Protein AF-L8WEP5-F1 (afdb_monomer)

Solvent-accessible surface area (backbone atoms only — not comparable to full-atom values): 7188 Å² total; per-residue (Å²): 117,78,95,62,73,61,57,32,90,65,28,89,74,41,67,66,54,57,58,48,49,58,49,52,51,55,52,45,50,70,76,36,80,86,58,60,66,66,62,51,51,53,51,52,52,53,44,63,75,73,44,88,80,77,41,60,72,59,40,48,68,50,79,62,25,79,81,36,72,46,78,48,29,69,54,41,48,52,46,39,75,63,49,65,54,51,48,37,73,34,20,54,61,39,40,76,47,68,45,78,92,21,30,76,57,20,64,75,77,40,49,64,63,45,48,52,55,51,52,66,70,74,108

InterPro domains:
  IPR029058 Alpha/Beta hydrolase fold [G3DSA:3.40.50.1820] (2-123)
  IPR029058 Alpha/Beta hydrolase fold [SSF53474] (32-122)

Organism: Thanatephorus cucumeris (strain AG1-IA) (NCBI:txid983506)

Structure (mmCIF, N/CA/C/O backbone):
data_AF-L8WEP5-F1
#
_entry.id   AF-L8WEP5-F1
#
loop_
_atom_site.group_PDB
_atom_site.id
_atom_site.type_symbol
_atom_site.label_atom_id
_atom_site.label_alt_id
_atom_site.label_comp_id
_atom_site.label_asym_id
_atom_site.label_entity_id
_atom_site.label_seq_id
_atom_site.pdbx_PDB_ins_code
_atom_site.Cartn_x
_atom_site.Cartn_y
_atom_site.Cartn_z
_atom_site.occupancy
_atom_site.B_iso_or_equiv
_atom_site.auth_seq_id
_atom_site.auth_comp_id
_atom_site.auth_asym_id
_atom_site.auth_atom_id
_atom_site.pdbx_PDB_model_num
ATOM 1 N N . MET A 1 1 ? 8.623 9.184 18.548 1.00 45.16 1 MET A N 1
ATOM 2 C CA . MET A 1 1 ? 8.622 8.834 17.108 1.00 45.16 1 MET A CA 1
ATOM 3 C C . MET A 1 1 ? 8.442 7.322 17.031 1.00 45.16 1 MET A C 1
ATOM 5 O O . MET A 1 1 ? 8.751 6.706 18.049 1.00 45.16 1 MET A O 1
ATOM 9 N N . PRO A 1 2 ? 7.937 6.693 15.953 1.00 49.12 2 PRO A N 1
ATOM 10 C CA . PRO A 1 2 ? 8.292 5.290 15.782 1.00 49.12 2 PRO A CA 1
ATOM 11 C C . PRO A 1 2 ? 9.826 5.253 15.736 1.00 49.12 2 PRO A C 1
ATOM 13 O O . PRO A 1 2 ? 10.444 6.025 15.009 1.00 49.12 2 PRO A O 1
ATOM 16 N N . GLU A 1 3 ? 10.450 4.496 16.636 1.00 53.38 3 GLU A N 1
ATOM 17 C CA . GLU A 1 3 ? 11.912 4.498 16.818 1.00 53.38 3 GLU A CA 1
ATOM 18 C C . GLU A 1 3 ? 12.654 3.778 15.675 1.00 53.38 3 GLU A C 1
ATOM 20 O O . GLU A 1 3 ? 13.871 3.630 15.715 1.00 53.38 3 GLU A O 1
ATOM 25 N N . THR A 1 4 ? 11.929 3.327 14.648 1.00 66.75 4 THR A N 1
ATOM 26 C CA . THR A 1 4 ? 12.421 2.474 13.563 1.00 66.75 4 THR A CA 1
ATOM 27 C C . THR A 1 4 ? 11.806 2.879 12.220 1.00 66.75 4 THR A C 1
ATOM 29 O O . THR A 1 4 ? 10.772 3.543 12.171 1.00 66.75 4 THR A O 1
ATOM 32 N N . SER A 1 5 ? 12.492 2.523 11.132 1.00 80.06 5 SER A N 1
ATOM 33 C CA . SER A 1 5 ? 12.059 2.752 9.747 1.00 80.06 5 SER A CA 1
ATOM 34 C C . SER A 1 5 ? 10.700 2.102 9.463 1.00 80.06 5 SER A C 1
ATOM 36 O O . SER A 1 5 ? 10.500 0.944 9.819 1.00 80.06 5 SER A O 1
ATOM 38 N N . ALA A 1 6 ? 9.809 2.800 8.750 1.00 86.12 6 ALA A N 1
ATOM 39 C CA . ALA A 1 6 ? 8.565 2.210 8.248 1.00 86.12 6 ALA A CA 1
ATOM 40 C C . ALA A 1 6 ? 8.834 1.116 7.198 1.00 86.12 6 ALA A C 1
ATOM 42 O O . ALA A 1 6 ? 8.139 0.101 7.168 1.00 86.12 6 ALA A O 1
ATOM 43 N N . LEU A 1 7 ? 9.875 1.296 6.372 1.00 87.31 7 LEU A N 1
ATOM 44 C CA . LEU A 1 7 ? 10.342 0.273 5.437 1.00 87.31 7 LEU A CA 1
ATOM 45 C C . LEU A 1 7 ? 10.872 -0.937 6.206 1.00 87.31 7 LEU A C 1
ATOM 47 O O . LEU A 1 7 ? 11.719 -0.793 7.099 1.00 87.31 7 LEU A O 1
ATOM 51 N N . ASN A 1 8 ? 10.415 -2.120 5.811 1.00 89.38 8 ASN A N 1
ATOM 52 C CA . ASN A 1 8 ? 11.003 -3.377 6.235 1.00 89.38 8 ASN A CA 1
ATOM 53 C C . ASN A 1 8 ? 12.397 -3.497 5.609 1.00 89.38 8 ASN A C 1
ATOM 55 O O . ASN A 1 8 ? 12.523 -3.492 4.394 1.00 89.38 8 ASN A O 1
ATOM 59 N N . GLN A 1 9 ? 13.456 -3.604 6.412 1.00 87.81 9 GLN A N 1
ATOM 60 C CA . GLN A 1 9 ? 14.833 -3.592 5.899 1.00 87.81 9 GLN A CA 1
ATOM 61 C C . GLN A 1 9 ? 15.201 -4.833 5.077 1.00 87.81 9 GLN A C 1
ATOM 63 O O . GLN A 1 9 ? 16.146 -4.774 4.295 1.00 87.81 9 GLN A O 1
ATOM 68 N N . THR A 1 10 ? 14.455 -5.929 5.220 1.00 89.19 10 THR A N 1
ATOM 69 C CA . THR A 1 10 ? 14.671 -7.171 4.464 1.00 89.19 10 THR A CA 1
ATOM 70 C C . THR A 1 10 ? 13.733 -7.291 3.265 1.00 89.19 10 THR A C 1
ATOM 72 O O . THR A 1 10 ? 13.607 -8.374 2.702 1.00 89.19 10 THR A O 1
ATOM 75 N N . TYR A 1 11 ? 13.035 -6.217 2.873 1.00 87.56 11 TYR A N 1
ATOM 76 C CA . TYR A 1 11 ? 12.085 -6.267 1.756 1.00 87.56 11 TYR A CA 1
ATOM 77 C C . TYR A 1 11 ? 12.729 -6.780 0.462 1.00 87.56 11 TYR A C 1
ATOM 79 O O . TYR A 1 11 ? 12.123 -7.561 -0.261 1.00 87.56 11 TYR A O 1
ATOM 87 N N . ALA A 1 12 ? 13.992 -6.420 0.216 1.00 86.38 12 ALA A N 1
ATOM 88 C CA . ALA A 1 12 ? 14.749 -6.853 -0.955 1.00 86.38 12 ALA A CA 1
ATOM 89 C C . ALA A 1 12 ? 14.973 -8.379 -1.034 1.00 86.38 12 ALA A C 1
ATOM 91 O O . ALA A 1 12 ? 15.322 -8.880 -2.096 1.00 86.38 12 ALA A O 1
ATOM 92 N N . ASP A 1 13 ? 14.752 -9.128 0.052 1.00 91.88 13 ASP A N 1
ATOM 93 C CA . ASP A 1 13 ? 14.862 -10.592 0.054 1.00 91.88 13 ASP A CA 1
ATOM 94 C C . ASP A 1 13 ? 13.568 -11.282 -0.429 1.00 91.88 13 ASP A C 1
ATOM 96 O O . ASP A 1 13 ? 13.535 -12.499 -0.658 1.00 91.88 13 ASP A O 1
ATOM 100 N N . ALA A 1 14 ? 12.467 -10.536 -0.561 1.00 91.31 14 ALA A N 1
ATOM 101 C CA . ALA A 1 14 ? 11.173 -11.088 -0.926 1.00 91.31 14 ALA A CA 1
ATOM 102 C C . ALA A 1 14 ? 11.058 -11.274 -2.445 1.00 91.31 14 ALA A C 1
ATOM 104 O O . ALA A 1 14 ? 10.830 -10.333 -3.195 1.00 91.31 14 ALA A O 1
ATOM 105 N N . LYS A 1 15 ? 11.097 -12.531 -2.900 1.00 90.50 15 LYS A N 1
ATOM 106 C CA . LYS A 1 15 ? 11.016 -12.908 -4.330 1.00 90.50 15 LYS A CA 1
ATOM 107 C C . LYS A 1 15 ? 9.821 -12.330 -5.097 1.00 90.50 15 LYS A C 1
ATOM 109 O O . LYS A 1 15 ? 9.857 -12.229 -6.319 1.00 90.50 15 LYS A O 1
ATOM 114 N N . ILE A 1 16 ? 8.729 -12.029 -4.399 1.00 88.19 16 ILE A N 1
ATOM 115 C CA . ILE A 1 16 ? 7.542 -11.429 -5.011 1.00 88.19 16 ILE A CA 1
ATOM 116 C C . ILE A 1 16 ? 7.811 -9.989 -5.472 1.00 88.19 16 ILE A C 1
ATOM 118 O O . ILE A 1 16 ? 7.266 -9.582 -6.495 1.00 88.19 16 ILE A O 1
ATOM 122 N N . LEU A 1 17 ? 8.694 -9.251 -4.787 1.00 88.75 17 LEU A N 1
ATOM 123 C CA . LEU A 1 17 ? 9.103 -7.915 -5.208 1.00 88.75 17 LEU A CA 1
ATOM 124 C C . LEU A 1 17 ? 9.878 -7.967 -6.524 1.00 88.75 17 LEU A C 1
ATOM 126 O O . LEU A 1 17 ? 9.541 -7.204 -7.422 1.00 88.75 17 LEU A O 1
ATOM 130 N N . ASP A 1 18 ? 10.811 -8.910 -6.684 1.00 89.38 18 ASP A N 1
ATOM 131 C CA . ASP A 1 18 ? 11.539 -9.102 -7.950 1.00 89.38 18 ASP A CA 1
ATOM 132 C C . ASP A 1 18 ? 10.570 -9.347 -9.115 1.00 89.38 18 ASP A C 1
ATOM 134 O O . ASP A 1 18 ? 10.607 -8.655 -10.132 1.00 89.38 18 ASP A O 1
ATOM 138 N N . ALA A 1 19 ? 9.627 -10.279 -8.933 1.00 89.19 19 ALA A N 1
ATOM 139 C CA . ALA A 1 19 ? 8.647 -10.623 -9.960 1.00 89.19 19 ALA A CA 1
ATOM 140 C C . ALA A 1 19 ? 7.756 -9.432 -10.358 1.00 89.19 19 ALA A C 1
ATOM 142 O O . ALA A 1 19 ? 7.393 -9.284 -11.528 1.00 89.19 19 ALA A O 1
ATOM 143 N N . VAL A 1 20 ? 7.384 -8.583 -9.395 1.00 89.69 20 VAL A N 1
ATOM 144 C CA . VAL A 1 20 ? 6.583 -7.387 -9.670 1.00 89.69 20 VAL A CA 1
ATOM 145 C C . VAL A 1 20 ? 7.423 -6.293 -10.321 1.00 89.69 20 VAL A C 1
ATOM 147 O O . VAL A 1 20 ? 6.947 -5.675 -11.271 1.00 89.69 20 VAL A O 1
ATOM 150 N N . VAL A 1 21 ? 8.658 -6.067 -9.871 1.00 90.31 21 VAL A N 1
ATOM 151 C CA . VAL A 1 21 ? 9.564 -5.077 -10.470 1.00 90.31 21 VAL A CA 1
ATOM 152 C C . VAL A 1 21 ? 9.832 -5.415 -11.934 1.00 90.31 21 VAL A C 1
ATOM 154 O O . VAL A 1 21 ? 9.639 -4.546 -12.783 1.00 90.31 21 VAL A O 1
ATOM 157 N N . ASP A 1 22 ? 10.165 -6.667 -12.255 1.00 92.94 22 ASP A N 1
ATOM 158 C CA . ASP A 1 22 ? 10.403 -7.113 -13.636 1.00 92.94 22 ASP A CA 1
ATOM 159 C C . ASP A 1 22 ? 9.199 -6.828 -14.544 1.00 92.94 22 ASP A C 1
ATOM 161 O O . ASP A 1 22 ? 9.331 -6.314 -15.664 1.00 92.94 22 ASP A O 1
ATOM 165 N N . ARG A 1 23 ? 7.994 -7.120 -14.041 1.00 92.94 23 ARG A N 1
ATOM 166 C CA . ARG A 1 23 ? 6.743 -6.851 -14.750 1.00 92.94 23 ARG A CA 1
ATOM 167 C C . ARG A 1 23 ? 6.512 -5.353 -14.942 1.00 92.94 23 ARG A C 1
ATOM 169 O O . ARG A 1 23 ? 6.245 -4.927 -16.062 1.00 92.94 23 ARG A O 1
ATOM 176 N N . VAL A 1 24 ? 6.600 -4.561 -13.874 1.00 92.75 24 VAL A N 1
ATOM 177 C CA . VAL A 1 24 ? 6.315 -3.117 -13.904 1.00 92.75 24 VAL A CA 1
ATOM 178 C C . VAL A 1 24 ? 7.311 -2.378 -14.792 1.00 92.75 24 VAL A C 1
ATOM 180 O O . VAL A 1 24 ? 6.905 -1.484 -15.528 1.00 92.75 24 VAL A O 1
ATOM 183 N N . VAL A 1 25 ? 8.589 -2.767 -14.782 1.00 94.25 25 VAL A N 1
ATOM 184 C CA . VAL A 1 25 ? 9.607 -2.222 -15.692 1.00 94.25 25 VAL A CA 1
ATOM 185 C C . VAL A 1 25 ? 9.235 -2.509 -17.145 1.00 94.25 25 VAL A C 1
ATOM 187 O O . VAL A 1 25 ? 9.159 -1.578 -17.947 1.00 94.25 25 VAL A O 1
ATOM 190 N N . SER A 1 26 ? 8.913 -3.765 -17.467 1.00 95.62 26 SER A N 1
ATOM 191 C CA . SER A 1 26 ? 8.524 -4.163 -18.827 1.00 95.62 26 SER A CA 1
ATOM 192 C C . SER A 1 26 ? 7.270 -3.422 -19.314 1.00 95.62 26 SER A C 1
ATOM 194 O O . SER A 1 26 ? 7.209 -2.951 -20.451 1.00 95.62 26 SER A O 1
ATOM 196 N N . GLU A 1 27 ? 6.259 -3.291 -18.451 1.00 95.38 27 GLU A N 1
ATOM 197 C CA . GLU A 1 27 ? 5.029 -2.553 -18.756 1.00 95.38 27 GLU A CA 1
ATOM 198 C C . GLU A 1 27 ? 5.294 -1.049 -18.914 1.00 95.38 27 GLU A C 1
ATOM 200 O O . GLU A 1 27 ? 4.768 -0.429 -19.839 1.00 95.38 27 GLU A O 1
ATOM 205 N N . TYR A 1 28 ? 6.134 -0.458 -18.060 1.00 95.38 28 TYR A N 1
ATOM 206 C CA . TYR A 1 28 ? 6.508 0.950 -18.151 1.00 95.38 28 TYR A CA 1
ATOM 207 C C . TYR A 1 28 ? 7.190 1.267 -19.482 1.00 95.38 28 TYR A C 1
ATOM 209 O O . TYR A 1 28 ? 6.782 2.208 -20.157 1.00 95.38 28 TYR A O 1
ATOM 217 N N . GLU A 1 29 ? 8.182 0.477 -19.893 1.00 95.31 29 GLU A N 1
ATOM 218 C CA . GLU A 1 29 ? 8.904 0.688 -21.154 1.00 95.31 29 GLU A CA 1
ATOM 219 C C . GLU A 1 29 ? 7.979 0.576 -22.374 1.00 95.31 29 GLU A C 1
ATOM 221 O O . GLU A 1 29 ? 8.078 1.375 -23.309 1.00 95.31 29 GLU A O 1
ATOM 226 N N . ALA A 1 30 ? 7.031 -0.366 -22.348 1.00 96.94 30 ALA A N 1
ATOM 227 C CA . ALA A 1 30 ? 6.044 -0.528 -23.412 1.00 96.94 30 ALA A CA 1
ATOM 228 C C . ALA A 1 30 ? 5.041 0.638 -23.474 1.00 96.94 30 ALA A C 1
ATOM 230 O O . ALA A 1 30 ? 4.680 1.097 -24.560 1.00 96.94 30 ALA A O 1
ATOM 231 N N . LEU A 1 31 ? 4.573 1.117 -22.318 1.00 97.19 31 LEU A N 1
ATOM 232 C CA . LEU A 1 31 ? 3.559 2.171 -22.222 1.00 97.19 31 LEU A CA 1
ATOM 233 C C . LEU A 1 31 ? 4.147 3.577 -22.356 1.00 97.19 31 LEU A C 1
ATOM 235 O O . LEU A 1 31 ? 3.439 4.494 -22.770 1.00 97.19 31 LEU A O 1
ATOM 239 N N . GLN A 1 32 ? 5.411 3.770 -21.984 1.00 96.44 32 GLN A N 1
ATOM 240 C CA . GLN A 1 32 ? 6.115 5.050 -21.949 1.00 96.44 32 GLN A CA 1
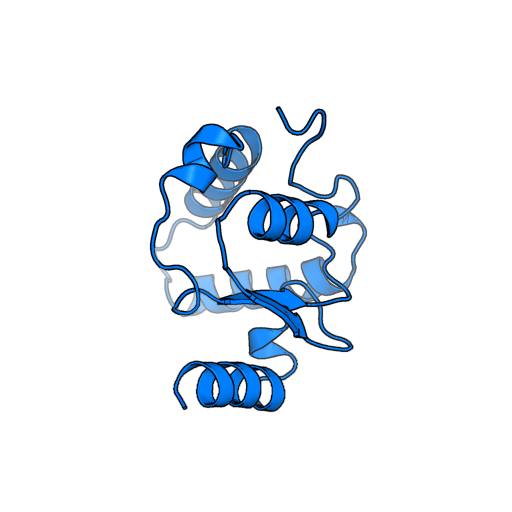ATOM 241 C C . GLN A 1 32 ? 7.447 4.937 -22.712 1.00 96.44 32 GLN A C 1
ATOM 243 O O . GLN A 1 32 ? 8.514 5.024 -22.106 1.00 96.44 32 GLN A O 1
ATOM 248 N N . PRO A 1 33 ? 7.423 4.809 -24.053 1.00 93.75 33 PRO A N 1
ATOM 249 C CA . PRO A 1 33 ? 8.629 4.551 -24.850 1.00 93.75 33 PRO A CA 1
ATOM 250 C C . PRO A 1 33 ? 9.673 5.681 -24.809 1.00 93.75 33 PRO A C 1
ATOM 252 O O . PRO A 1 33 ? 10.835 5.459 -25.126 1.00 93.75 33 PRO A O 1
ATOM 255 N N . ASN A 1 34 ? 9.269 6.892 -24.412 1.00 96.69 34 ASN A N 1
ATOM 256 C CA . ASN A 1 34 ? 10.166 8.034 -24.180 1.00 96.69 34 ASN A CA 1
ATOM 257 C C . ASN A 1 34 ? 10.298 8.375 -22.682 1.00 96.69 34 ASN A C 1
ATOM 259 O O . ASN A 1 34 ? 10.699 9.483 -22.324 1.00 96.69 34 ASN A O 1
ATOM 263 N N . GLY A 1 35 ? 9.868 7.462 -21.813 1.00 94.44 35 GLY A N 1
ATOM 264 C CA . GLY A 1 35 ? 9.923 7.597 -20.367 1.00 94.44 35 GLY A CA 1
ATOM 265 C C . GLY A 1 35 ? 11.352 7.535 -19.833 1.00 94.44 35 GLY A C 1
ATOM 266 O O . GLY A 1 35 ? 12.275 7.074 -20.501 1.00 94.44 35 GLY A O 1
ATOM 267 N N . ASN A 1 36 ? 11.534 8.001 -18.600 1.00 96.69 36 ASN A N 1
ATOM 268 C CA . ASN A 1 36 ? 12.813 7.955 -17.902 1.00 96.69 36 ASN A CA 1
ATOM 269 C C . ASN A 1 36 ? 12.672 7.089 -16.647 1.00 96.69 36 ASN A C 1
ATOM 271 O O . ASN A 1 36 ? 12.363 7.5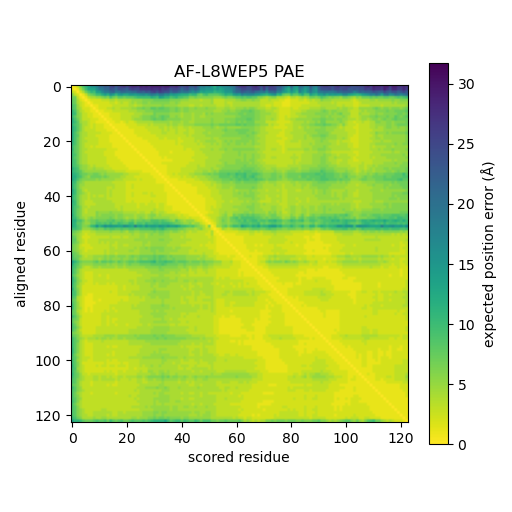86 -15.562 1.00 96.69 36 ASN A O 1
ATOM 275 N N . LEU A 1 37 ? 12.895 5.785 -16.820 1.00 93.81 37 LEU A N 1
ATOM 276 C CA . LEU A 1 37 ? 12.811 4.809 -15.737 1.00 93.81 37 LEU A CA 1
ATOM 277 C C . LEU A 1 37 ? 13.816 5.117 -14.617 1.00 93.81 37 LEU A C 1
ATOM 279 O O . LEU A 1 37 ? 13.474 5.011 -13.442 1.00 93.81 37 LEU A O 1
ATOM 283 N N . THR A 1 38 ? 15.027 5.565 -14.971 1.00 94.75 38 THR A N 1
ATOM 284 C CA . THR A 1 38 ? 16.056 5.962 -14.000 1.00 94.75 38 THR A CA 1
ATOM 285 C C . THR A 1 38 ? 15.554 7.076 -13.088 1.00 94.75 38 THR A C 1
ATOM 287 O O . THR A 1 38 ? 15.634 6.942 -11.870 1.00 94.75 38 THR A O 1
ATOM 290 N N . ALA A 1 39 ? 14.958 8.130 -13.652 1.00 96.19 39 ALA A N 1
ATOM 291 C CA . ALA A 1 39 ? 14.431 9.244 -12.867 1.00 96.19 39 ALA A CA 1
ATOM 292 C C . ALA A 1 39 ? 13.288 8.820 -11.929 1.00 96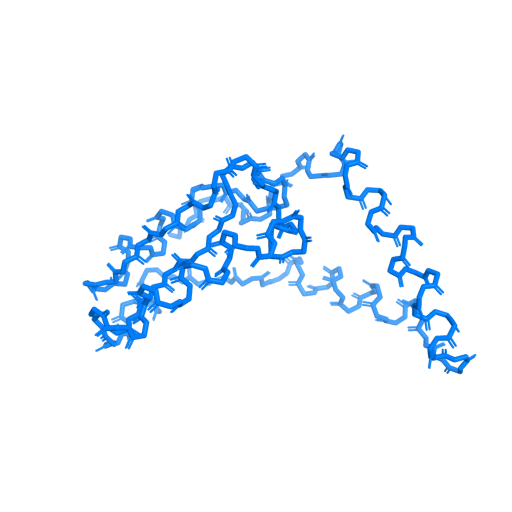.19 39 ALA A C 1
ATOM 294 O O . ALA A 1 39 ? 13.203 9.311 -10.805 1.00 96.19 39 ALA A O 1
ATOM 295 N N . ILE A 1 40 ? 12.419 7.898 -12.362 1.00 93.12 40 ILE A N 1
ATOM 296 C CA . ILE A 1 40 ? 11.356 7.354 -11.502 1.00 93.12 40 ILE A CA 1
ATOM 297 C C . ILE A 1 40 ? 11.957 6.553 -10.348 1.00 93.12 40 ILE A C 1
ATOM 299 O O . ILE A 1 40 ? 11.572 6.764 -9.199 1.00 93.12 40 ILE A O 1
ATOM 303 N N . ASN A 1 41 ? 12.912 5.669 -10.634 1.00 91.12 41 ASN A N 1
ATOM 304 C CA . ASN A 1 41 ? 13.557 4.854 -9.612 1.00 91.12 41 ASN A CA 1
ATOM 305 C C . ASN A 1 41 ? 14.295 5.719 -8.575 1.00 91.12 41 ASN A C 1
ATOM 307 O O . ASN A 1 41 ? 14.146 5.511 -7.373 1.00 91.12 41 ASN A O 1
ATOM 311 N N . GLU A 1 42 ? 15.023 6.745 -9.023 1.00 94.31 42 GLU A N 1
ATOM 312 C CA . GLU A 1 42 ? 15.671 7.720 -8.139 1.00 94.31 42 GLU A CA 1
ATOM 313 C C . GLU A 1 42 ? 14.653 8.485 -7.283 1.00 94.31 42 GLU A C 1
ATOM 315 O O . GLU A 1 42 ? 14.872 8.684 -6.087 1.00 94.31 42 GLU A O 1
ATOM 320 N N . ALA A 1 43 ? 13.517 8.890 -7.860 1.00 92.50 43 ALA A N 1
ATOM 321 C CA . ALA A 1 43 ? 12.461 9.576 -7.122 1.00 92.50 43 ALA A CA 1
ATOM 322 C C . ALA A 1 43 ? 11.824 8.680 -6.046 1.00 92.50 43 ALA A C 1
ATOM 324 O O . ALA A 1 43 ? 11.606 9.144 -4.925 1.00 92.50 43 ALA A O 1
ATOM 325 N N . LEU A 1 44 ? 11.565 7.405 -6.354 1.00 88.69 44 LEU A N 1
ATOM 326 C CA . LEU A 1 44 ? 11.021 6.431 -5.402 1.00 88.69 44 LEU A CA 1
ATOM 327 C C . LEU A 1 44 ? 12.015 6.113 -4.280 1.00 88.69 44 LEU A C 1
ATOM 329 O O . LEU A 1 44 ? 11.633 6.115 -3.110 1.00 88.69 44 LEU A O 1
ATOM 333 N N . PHE A 1 45 ? 13.292 5.915 -4.618 1.00 86.31 45 PHE A N 1
ATOM 334 C CA . PHE A 1 45 ? 14.355 5.714 -3.633 1.00 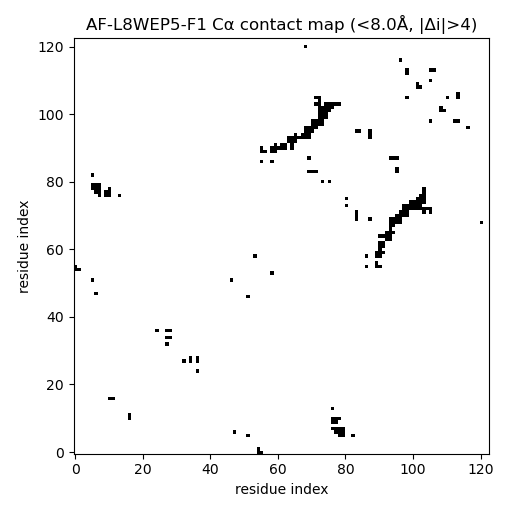86.31 45 PHE A CA 1
ATOM 335 C C . PHE A 1 45 ? 14.466 6.912 -2.682 1.00 86.31 45 PHE A C 1
ATOM 337 O O . PHE A 1 45 ? 14.447 6.752 -1.459 1.00 86.31 45 PHE A O 1
ATOM 344 N N . ASN A 1 46 ? 14.511 8.126 -3.237 1.00 88.31 46 ASN A N 1
ATOM 345 C CA . ASN A 1 46 ? 14.562 9.349 -2.443 1.00 88.31 46 ASN A CA 1
ATOM 346 C C . ASN A 1 46 ? 13.326 9.473 -1.545 1.00 88.31 46 ASN A C 1
ATOM 348 O O . ASN A 1 46 ? 13.479 9.742 -0.355 1.00 88.31 46 ASN A O 1
ATOM 352 N N . LEU A 1 47 ? 12.121 9.216 -2.070 1.00 84.75 47 LEU A N 1
ATOM 353 C CA . LEU A 1 47 ? 10.884 9.235 -1.288 1.00 84.75 47 LEU A CA 1
ATOM 354 C C . LEU A 1 47 ? 10.977 8.297 -0.078 1.00 84.75 47 LEU A C 1
ATOM 356 O O . LEU A 1 47 ? 10.762 8.761 1.039 1.00 84.75 47 LEU A O 1
ATOM 360 N N . GLY A 1 48 ? 11.349 7.030 -0.284 1.00 79.62 48 GLY A N 1
ATOM 361 C CA . GLY A 1 48 ? 11.448 6.036 0.790 1.00 79.62 48 GLY A CA 1
ATOM 362 C C . GLY A 1 48 ? 12.542 6.336 1.819 1.00 79.62 48 GLY A C 1
ATOM 363 O O . GLY A 1 48 ? 12.411 5.969 2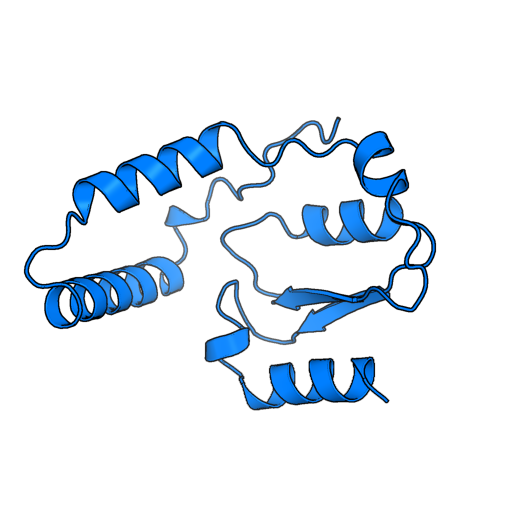.983 1.00 79.62 48 GLY A O 1
ATOM 364 N N . SER A 1 49 ? 13.604 7.046 1.426 1.00 79.56 49 SER A N 1
ATOM 365 C CA . SER A 1 49 ? 14.689 7.421 2.345 1.00 79.56 49 SER A CA 1
ATOM 366 C C . SER A 1 49 ? 14.320 8.533 3.335 1.00 79.56 49 SER A C 1
ATOM 368 O O . SER A 1 49 ? 14.933 8.630 4.398 1.00 79.56 49 SER A O 1
ATOM 370 N N . VAL A 1 50 ? 13.337 9.380 3.001 1.00 78.00 50 VAL A N 1
ATOM 371 C CA . VAL A 1 50 ? 12.991 10.575 3.796 1.00 78.00 50 VAL A CA 1
ATOM 372 C C . VAL A 1 50 ? 11.529 10.638 4.243 1.00 78.00 50 VAL A C 1
ATOM 374 O O . VAL A 1 50 ? 11.191 11.480 5.075 1.00 78.00 50 VAL A O 1
ATOM 377 N N . ASN A 1 51 ? 10.647 9.790 3.708 1.00 77.62 51 ASN A N 1
ATOM 378 C CA . ASN A 1 51 ? 9.207 9.818 3.957 1.00 77.62 51 ASN A CA 1
ATOM 379 C C . ASN A 1 51 ? 8.584 8.407 3.966 1.00 77.62 51 ASN A C 1
ATOM 381 O O . ASN A 1 51 ? 9.125 7.489 3.355 1.00 77.62 51 ASN A O 1
ATOM 385 N N . PRO A 1 52 ? 7.383 8.255 4.557 1.00 70.69 52 PRO A N 1
ATOM 386 C CA . PRO A 1 52 ? 6.703 9.228 5.411 1.00 70.69 52 PRO A CA 1
ATOM 387 C C . PRO A 1 52 ? 7.228 9.210 6.856 1.00 70.69 52 PRO A C 1
ATOM 389 O O . PRO A 1 52 ? 7.402 8.153 7.448 1.00 70.69 52 PRO A O 1
ATOM 392 N N . MET A 1 53 ? 7.395 10.389 7.462 1.00 79.12 53 MET A N 1
ATOM 393 C CA . MET A 1 53 ? 7.791 10.543 8.873 1.00 79.12 53 MET A CA 1
ATOM 394 C C . MET A 1 53 ? 6.613 11.029 9.731 1.00 79.12 53 MET A C 1
ATOM 396 O O . MET A 1 53 ? 6.697 12.054 10.411 1.00 79.12 53 MET A O 1
ATOM 400 N N . TRP A 1 54 ? 5.476 10.328 9.669 1.00 86.88 54 TRP A N 1
ATOM 401 C CA . TRP A 1 54 ? 4.271 10.737 10.396 1.00 86.88 54 TRP A CA 1
ATOM 402 C C . TRP A 1 54 ? 4.413 10.512 11.899 1.00 86.88 54 TRP A C 1
ATOM 404 O O . TRP A 1 54 ? 4.668 9.403 12.373 1.00 86.88 54 TRP A O 1
ATOM 414 N N . THR A 1 55 ? 4.177 11.559 12.687 1.00 90.12 55 THR A N 1
ATOM 415 C CA . THR A 1 55 ? 4.096 11.412 14.140 1.00 90.12 55 THR A CA 1
ATOM 416 C C . THR A 1 55 ? 2.685 11.023 14.575 1.00 90.12 55 THR A C 1
ATOM 418 O O . THR A 1 55 ? 1.697 11.282 13.886 1.00 90.12 55 THR A O 1
ATOM 421 N N . LYS A 1 56 ? 2.558 10.485 15.796 1.00 93.69 56 LYS A N 1
ATOM 422 C CA . LYS A 1 56 ? 1.245 10.278 16.428 1.00 93.69 56 LYS A CA 1
ATOM 423 C C . LYS A 1 56 ? 0.416 11.569 16.435 1.00 93.69 56 LYS A C 1
ATOM 425 O O . LYS A 1 56 ? -0.783 11.513 16.193 1.00 93.69 56 LYS A O 1
ATOM 430 N N . ALA A 1 57 ? 1.050 12.719 16.676 1.00 95.12 57 ALA A N 1
ATOM 431 C CA . ALA A 1 57 ? 0.377 14.015 16.682 1.00 95.12 57 ALA A CA 1
ATOM 432 C C . ALA A 1 57 ? -0.137 14.416 15.290 1.00 95.12 57 ALA A C 1
ATOM 434 O O . ALA A 1 57 ? -1.195 15.035 15.195 1.00 95.12 57 ALA A O 1
ATOM 435 N N . ASP A 1 58 ? 0.565 14.048 14.216 1.00 94.88 58 ASP A N 1
ATOM 436 C CA . ASP A 1 58 ? 0.092 14.278 12.847 1.00 94.88 58 ASP A CA 1
ATOM 437 C C . ASP A 1 58 ? -1.122 13.414 12.531 1.00 94.88 58 ASP A C 1
ATOM 439 O O . ASP A 1 58 ? -2.151 13.928 12.097 1.00 94.88 58 ASP A O 1
ATOM 443 N N . LEU A 1 59 ? -1.046 12.124 12.849 1.00 95.81 59 LEU A N 1
ATOM 444 C CA . LEU A 1 59 ? -2.132 11.171 12.621 1.00 95.81 59 LEU A CA 1
ATOM 445 C C . LEU A 1 59 ? -3.379 11.501 13.455 1.00 95.81 59 LEU A C 1
ATOM 447 O O . LEU A 1 59 ? -4.505 11.392 12.972 1.00 95.81 59 LEU A O 1
ATOM 451 N N . GLN A 1 60 ? -3.203 12.016 14.674 1.00 97.12 60 GLN A N 1
ATOM 452 C CA . GLN A 1 60 ? -4.304 12.474 15.523 1.00 97.12 60 GLN A CA 1
ATOM 453 C C . GLN A 1 60 ? -5.082 13.660 14.941 1.00 97.12 60 GLN A C 1
ATOM 455 O O . GLN A 1 60 ? -6.207 13.906 15.385 1.00 97.12 60 GLN A O 1
ATOM 460 N N . LYS A 1 61 ? -4.534 14.404 13.970 1.00 97.44 61 LYS A N 1
ATOM 461 C CA . LYS A 1 61 ? -5.263 15.482 13.279 1.00 97.44 61 LYS A CA 1
ATOM 462 C C . LYS A 1 61 ? -6.369 14.934 12.374 1.00 97.44 61 LYS A C 1
ATOM 464 O O . LYS A 1 61 ? -7.300 15.672 12.070 1.00 97.44 61 LYS A O 1
ATOM 469 N N . ILE A 1 62 ? -6.322 13.659 11.989 1.00 97.94 62 ILE A N 1
ATOM 470 C CA . ILE A 1 62 ? -7.350 13.017 11.166 1.00 97.94 62 ILE A CA 1
ATOM 471 C C . ILE A 1 62 ? -8.601 12.767 12.024 1.00 97.94 62 ILE A C 1
ATOM 473 O O . ILE A 1 62 ? -8.552 12.046 13.019 1.00 97.94 62 ILE A O 1
ATOM 477 N N . LYS A 1 63 ? -9.735 13.380 11.650 1.00 96.69 63 LYS A N 1
ATOM 478 C CA . LYS A 1 63 ? -11.005 13.348 12.415 1.00 96.69 63 LYS A CA 1
ATOM 479 C C . LYS A 1 63 ? -12.151 12.616 11.708 1.00 96.69 63 LYS A C 1
ATOM 481 O O . LYS A 1 63 ? -13.315 12.844 12.020 1.00 96.69 63 LYS A O 1
ATOM 486 N N . LEU A 1 64 ? -11.833 11.744 10.753 1.00 96.56 64 LEU A N 1
ATOM 487 C CA . LEU A 1 64 ? -12.835 11.003 9.975 1.00 96.56 64 LEU A CA 1
ATOM 488 C C . LEU A 1 64 ? -13.565 9.923 10.795 1.00 96.56 64 LEU A C 1
ATOM 490 O O . LEU A 1 64 ? -14.682 9.539 10.448 1.00 96.56 64 LEU A O 1
ATOM 494 N N . GLY A 1 65 ? -12.960 9.461 11.894 1.00 92.00 65 GLY A N 1
ATOM 495 C CA . GLY A 1 65 ? -13.536 8.442 12.766 1.00 92.00 65 GLY A CA 1
ATOM 496 C C . GLY A 1 65 ? -13.870 7.155 11.998 1.00 92.00 65 GLY A C 1
ATOM 497 O O . GLY A 1 65 ? -13.034 6.699 11.217 1.00 92.00 65 GLY A O 1
ATOM 498 N N . PRO A 1 66 ? -15.087 6.595 12.144 1.00 92.31 66 PRO A N 1
ATOM 499 C CA . PRO A 1 66 ? -15.457 5.328 11.509 1.00 92.31 66 PRO A CA 1
ATOM 500 C C . PRO A 1 66 ? -15.554 5.405 9.978 1.00 92.31 66 PRO A C 1
ATOM 502 O O . PRO A 1 66 ? -15.703 4.369 9.338 1.00 92.31 66 PRO A O 1
ATOM 505 N N . LYS A 1 67 ? -15.462 6.609 9.389 1.00 95.62 67 LYS A N 1
ATOM 506 C CA . LYS A 1 67 ? -15.393 6.827 7.935 1.00 95.62 67 LYS A CA 1
ATOM 507 C C . LYS A 1 67 ? -13.989 6.606 7.359 1.00 95.62 67 LYS A C 1
ATOM 509 O O . LYS A 1 67 ? -13.775 6.878 6.183 1.00 95.62 67 LYS A O 1
ATOM 514 N N . LEU A 1 68 ? -13.027 6.179 8.177 1.00 97.38 68 LEU A N 1
ATOM 515 C CA . LEU A 1 68 ? -11.686 5.816 7.738 1.00 97.38 68 LEU A CA 1
ATOM 516 C C . LEU A 1 68 ? -11.399 4.351 8.061 1.00 97.38 68 LEU A C 1
ATOM 518 O O . LEU A 1 68 ? -11.379 3.961 9.231 1.00 97.38 68 LEU A O 1
ATOM 522 N N . THR A 1 69 ? -11.079 3.589 7.020 1.00 97.38 69 THR A N 1
ATOM 523 C CA . THR A 1 69 ? -10.537 2.235 7.122 1.00 97.38 69 THR A CA 1
ATOM 524 C C . THR A 1 69 ? -9.129 2.214 6.541 1.00 97.38 69 THR A C 1
ATOM 526 O O . THR A 1 69 ? -8.898 2.674 5.427 1.00 97.38 69 THR A O 1
ATOM 529 N N . LEU A 1 70 ? -8.190 1.688 7.318 1.00 96.56 70 LEU A N 1
ATOM 530 C CA . LEU A 1 70 ? -6.841 1.324 6.903 1.00 96.56 70 LEU A CA 1
ATOM 531 C C . LEU A 1 70 ? -6.879 -0.117 6.370 1.00 96.56 70 LEU A C 1
ATOM 533 O O . LEU A 1 70 ? -7.455 -0.975 7.038 1.00 96.56 70 LEU A O 1
ATOM 537 N N . SER A 1 71 ? -6.287 -0.388 5.204 1.00 95.88 71 SER A N 1
ATOM 538 C CA . SER A 1 71 ? -6.273 -1.725 4.588 1.00 95.88 71 SER A CA 1
ATOM 539 C C . SER A 1 71 ? -4.872 -2.110 4.110 1.00 95.88 71 SER A C 1
ATOM 541 O O . SER A 1 71 ? -4.261 -1.343 3.372 1.00 95.88 71 SER A O 1
ATOM 543 N N . TRP A 1 72 ? -4.386 -3.282 4.523 1.00 96.25 72 TRP A N 1
ATOM 544 C CA . TRP A 1 72 ? -3.056 -3.833 4.203 1.00 96.25 72 TRP A CA 1
ATOM 545 C C . TRP A 1 72 ? -3.135 -5.336 3.924 1.00 96.25 72 TRP A C 1
ATOM 547 O O . TRP A 1 72 ? -4.094 -5.974 4.348 1.00 96.25 72 TRP A O 1
ATOM 557 N N . GLY A 1 73 ? -2.128 -5.913 3.266 1.00 96.75 73 GLY A N 1
ATOM 558 C CA . GLY A 1 73 ? -1.940 -7.367 3.232 1.00 96.75 73 GLY A CA 1
ATOM 559 C C . GLY A 1 73 ? -1.303 -7.890 4.520 1.00 96.75 73 GLY A C 1
ATOM 560 O O . GLY A 1 73 ? -0.467 -7.217 5.118 1.00 96.75 73 GLY A O 1
ATOM 561 N N . ASP A 1 74 ? -1.690 -9.079 4.981 1.00 96.50 74 ASP A N 1
ATOM 562 C CA . ASP A 1 74 ? -1.120 -9.693 6.188 1.00 96.50 74 ASP A CA 1
ATOM 563 C C . ASP A 1 74 ? 0.229 -10.401 5.964 1.00 96.50 74 ASP A C 1
ATOM 565 O O . ASP A 1 74 ? 0.876 -10.776 6.940 1.00 96.50 74 ASP A O 1
ATOM 569 N N . HIS A 1 75 ? 0.677 -10.529 4.711 1.00 95.25 75 HIS A N 1
ATOM 570 C CA . HIS A 1 75 ? 2.016 -10.992 4.318 1.00 95.25 75 HIS A CA 1
ATOM 571 C C . HIS A 1 75 ? 2.861 -9.862 3.706 1.00 95.25 75 HIS A C 1
ATOM 573 O O . HIS A 1 75 ? 3.733 -10.116 2.879 1.00 95.25 75 HIS A O 1
ATOM 579 N N . GLU A 1 76 ? 2.580 -8.618 4.093 1.00 94.00 76 GLU A N 1
ATOM 580 C CA . GLU A 1 76 ? 3.327 -7.426 3.693 1.00 94.00 76 GLU A CA 1
ATOM 581 C C . GLU A 1 76 ? 4.845 -7.573 3.937 1.00 94.00 76 GLU A C 1
ATOM 583 O O . GLU A 1 76 ? 5.306 -7.868 5.041 1.00 94.00 76 GLU A O 1
ATOM 588 N N . GLU A 1 77 ? 5.615 -7.330 2.882 1.00 93.38 77 GLU A N 1
ATOM 589 C CA . GLU A 1 77 ? 7.057 -7.521 2.799 1.00 93.38 77 GLU A CA 1
ATOM 590 C C . GLU A 1 77 ? 7.833 -6.203 2.689 1.00 93.38 77 GLU A C 1
ATOM 592 O O . GLU A 1 77 ? 8.993 -6.163 3.095 1.00 93.38 77 GLU A O 1
ATOM 597 N N . ALA A 1 78 ? 7.215 -5.130 2.183 1.00 91.38 78 ALA A N 1
ATOM 598 C CA . ALA A 1 78 ? 7.865 -3.843 1.941 1.00 91.38 78 ALA A CA 1
ATOM 599 C C . ALA A 1 78 ? 7.775 -2.899 3.148 1.00 91.38 78 ALA A C 1
ATOM 601 O O . ALA A 1 78 ? 8.734 -2.188 3.459 1.00 91.38 78 ALA A O 1
ATOM 602 N N . ILE A 1 79 ? 6.647 -2.908 3.858 1.00 91.31 79 ILE A N 1
ATOM 603 C CA . ILE A 1 79 ? 6.379 -2.062 5.029 1.00 91.31 79 ILE A CA 1
ATOM 604 C C . ILE A 1 79 ? 6.275 -2.922 6.292 1.00 91.31 79 ILE A C 1
ATOM 606 O O . ILE A 1 79 ? 5.675 -3.989 6.293 1.00 91.31 79 ILE A O 1
ATOM 610 N N . ASN A 1 80 ? 6.822 -2.469 7.417 1.00 91.19 80 ASN A N 1
ATOM 611 C CA . ASN A 1 80 ? 6.662 -3.206 8.670 1.00 91.19 80 ASN A CA 1
ATOM 612 C C . ASN A 1 80 ? 5.180 -3.257 9.083 1.00 91.19 80 ASN A C 1
ATOM 614 O O . ASN A 1 80 ? 4.535 -2.218 9.213 1.00 91.19 80 ASN A O 1
ATOM 618 N N . LEU A 1 81 ? 4.648 -4.445 9.396 1.00 92.94 81 LEU A N 1
ATOM 619 C CA . LEU A 1 81 ? 3.257 -4.611 9.861 1.00 92.94 81 LEU A CA 1
ATOM 620 C C . LEU A 1 81 ? 2.940 -3.859 11.172 1.00 92.94 81 LEU A C 1
ATOM 622 O O . LEU A 1 81 ? 1.772 -3.688 11.528 1.00 92.94 81 LEU A O 1
ATOM 626 N N . SER A 1 82 ? 3.953 -3.361 11.887 1.00 92.94 82 SER A N 1
ATOM 627 C CA . SER A 1 82 ? 3.773 -2.430 13.005 1.00 92.94 82 SER A CA 1
ATOM 628 C C . SER A 1 82 ? 3.215 -1.068 12.580 1.00 92.94 82 SER A C 1
ATOM 630 O O . SER A 1 82 ? 2.561 -0.415 13.391 1.00 92.94 82 SER A O 1
ATOM 632 N N . GLU A 1 83 ? 3.430 -0.641 11.335 1.00 93.12 83 GLU A N 1
ATOM 633 C CA . GLU A 1 83 ? 2.970 0.649 10.808 1.00 93.12 83 GLU A CA 1
ATOM 634 C C . GLU A 1 83 ? 1.441 0.768 10.746 1.00 93.12 83 GLU A C 1
ATOM 636 O O . GLU A 1 83 ? 0.902 1.679 11.383 1.00 93.12 83 GLU A O 1
ATOM 641 N N . PRO A 1 84 ? 0.687 -0.136 10.083 1.00 94.25 84 PRO A N 1
ATOM 642 C CA . PRO A 1 84 ? -0.773 -0.047 10.080 1.00 94.25 84 PRO A CA 1
ATOM 643 C C . PRO A 1 84 ? -1.370 -0.125 11.492 1.00 94.25 84 PRO A C 1
ATOM 645 O O . PRO A 1 84 ? -2.347 0.567 11.790 1.00 94.25 84 PRO A O 1
ATOM 648 N N . ALA A 1 85 ? -0.759 -0.899 12.396 1.00 94.50 85 ALA A N 1
ATOM 649 C CA . ALA A 1 85 ? -1.168 -0.957 13.798 1.00 94.50 85 ALA A CA 1
ATOM 650 C C . ALA A 1 85 ? -0.921 0.375 14.534 1.00 94.50 85 ALA A C 1
ATOM 652 O O . ALA A 1 85 ? -1.808 0.870 15.237 1.00 94.50 85 ALA A O 1
ATOM 653 N N . PHE A 1 86 ? 0.252 0.988 14.347 1.00 94.31 86 PHE A N 1
ATOM 654 C CA . PHE A 1 86 ? 0.577 2.312 14.879 1.00 94.31 86 PHE A CA 1
ATOM 655 C C . PHE A 1 86 ? -0.397 3.374 14.362 1.00 94.31 86 PHE A C 1
ATOM 657 O O . PHE A 1 86 ? -0.943 4.146 15.157 1.00 94.31 86 PHE A O 1
ATOM 664 N N . MET A 1 87 ? -0.666 3.381 13.055 1.00 95.31 87 MET A N 1
ATOM 665 C CA . MET A 1 87 ? -1.601 4.311 12.427 1.00 95.31 87 MET A CA 1
ATOM 666 C C . MET A 1 87 ? -3.013 4.153 12.981 1.00 95.31 87 MET A C 1
ATOM 668 O O . MET A 1 87 ? -3.620 5.142 13.391 1.00 95.31 87 MET A O 1
ATOM 672 N N . HIS A 1 88 ? -3.515 2.923 13.068 1.00 96.62 88 HIS A N 1
ATOM 673 C CA . HIS A 1 88 ? -4.836 2.638 13.621 1.00 96.62 88 HIS A CA 1
ATOM 674 C C . HIS A 1 88 ? -4.972 3.125 15.069 1.00 96.62 88 HIS A C 1
ATOM 676 O O . HIS A 1 88 ? -5.953 3.780 15.421 1.00 96.62 88 HIS A O 1
ATOM 682 N N . HIS A 1 89 ? -3.957 2.872 15.900 1.00 96.12 89 HIS A N 1
ATOM 683 C CA . HIS A 1 89 ? -3.948 3.322 17.290 1.00 96.12 89 HIS A CA 1
ATOM 684 C C . HIS A 1 89 ? -3.836 4.852 17.421 1.00 96.12 89 HIS A C 1
ATOM 686 O O . HIS A 1 89 ? -4.361 5.445 18.367 1.00 96.12 89 HIS A O 1
ATOM 692 N N . ALA A 1 90 ? -3.133 5.511 16.499 1.00 96.44 90 ALA A N 1
ATOM 693 C CA . ALA A 1 90 ? -2.953 6.957 16.513 1.00 96.44 90 ALA A CA 1
ATOM 694 C C . ALA A 1 90 ? -4.175 7.722 15.978 1.00 96.44 90 ALA A C 1
ATOM 696 O O . ALA A 1 90 ? -4.469 8.805 16.491 1.00 96.44 90 ALA A O 1
ATOM 697 N N . ILE A 1 91 ? -4.883 7.182 14.980 1.00 97.94 91 ILE A N 1
ATOM 698 C CA . ILE A 1 91 ? -6.034 7.837 14.350 1.00 97.94 91 ILE A CA 1
ATOM 699 C C . ILE A 1 91 ? -7.322 7.493 15.116 1.00 97.94 91 ILE A C 1
ATOM 701 O O . ILE A 1 91 ? -7.768 6.341 15.083 1.00 97.94 91 ILE A O 1
ATOM 705 N N . PRO A 1 92 ? -7.974 8.474 15.774 1.00 96.62 92 PRO A N 1
ATOM 706 C CA . PRO A 1 92 ? -9.135 8.209 16.615 1.00 96.62 92 PRO A CA 1
ATOM 707 C C . PRO A 1 92 ? -10.279 7.536 15.852 1.00 96.62 92 PRO A C 1
ATOM 709 O O . PRO A 1 92 ? -10.747 8.059 14.845 1.00 96.62 92 PRO A O 1
ATOM 712 N N . SER A 1 93 ? -10.784 6.424 16.394 1.00 96.69 93 SER A N 1
ATOM 713 C CA . SER A 1 93 ? -11.944 5.676 15.871 1.00 96.69 93 SER A CA 1
ATOM 714 C C . SER A 1 93 ? -11.814 5.181 14.421 1.00 96.69 93 SER A C 1
ATOM 716 O O . SER A 1 93 ? -12.834 4.880 13.802 1.00 96.69 93 SER A O 1
ATOM 718 N N . SER A 1 94 ? -10.595 5.105 13.875 1.00 97.94 94 SER A N 1
ATOM 719 C CA . SER A 1 94 ? -10.342 4.446 12.587 1.00 97.94 94 SER A CA 1
ATOM 720 C C . SER A 1 94 ? -10.637 2.943 12.666 1.00 97.94 94 SER A C 1
ATOM 722 O O . SER A 1 94 ? -10.731 2.384 13.757 1.00 97.94 94 SER A O 1
ATOM 724 N N . LYS A 1 95 ? -10.753 2.274 11.518 1.00 97.56 95 LYS A N 1
ATOM 725 C CA . LYS A 1 95 ? -10.742 0.806 11.405 1.00 97.56 95 LYS A CA 1
ATOM 726 C C . LYS A 1 95 ? -9.427 0.338 10.779 1.00 97.56 95 LYS A C 1
ATOM 728 O O . LYS A 1 95 ? -8.825 1.080 10.006 1.00 97.56 95 LYS A O 1
ATOM 733 N N . LEU A 1 96 ? -9.019 -0.894 11.073 1.00 97.38 96 LEU A N 1
ATOM 734 C CA . LEU A 1 96 ? -7.920 -1.583 10.396 1.00 97.38 96 LEU A CA 1
ATOM 735 C C . LEU A 1 96 ? -8.402 -2.945 9.899 1.00 97.38 96 LEU A C 1
ATOM 737 O O . LEU A 1 96 ? -8.961 -3.722 10.672 1.00 97.38 96 LEU A O 1
ATOM 741 N N . VAL A 1 97 ? -8.159 -3.224 8.624 1.00 97.50 97 VAL A N 1
ATOM 742 C CA . VAL A 1 97 ? -8.430 -4.504 7.972 1.00 97.50 97 VAL A CA 1
ATOM 743 C C . VAL A 1 97 ? -7.124 -5.024 7.382 1.00 97.50 97 VAL A C 1
ATOM 745 O O . VAL A 1 97 ? -6.428 -4.304 6.671 1.00 97.50 97 VAL A O 1
ATOM 748 N N . LEU A 1 98 ? -6.779 -6.271 7.701 1.00 97.56 98 LEU A N 1
ATOM 749 C CA . LEU A 1 98 ? -5.659 -6.969 7.076 1.00 97.56 98 L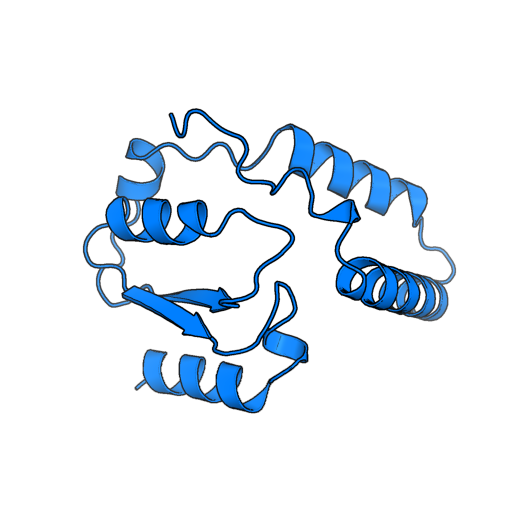EU A CA 1
ATOM 750 C C . LEU A 1 98 ? -6.217 -8.049 6.150 1.00 97.56 98 LEU A C 1
ATOM 752 O O . LEU A 1 98 ? -6.806 -9.023 6.631 1.00 97.56 98 LEU A O 1
ATOM 756 N N . ALA A 1 99 ? -6.047 -7.845 4.848 1.00 97.62 99 ALA A N 1
ATOM 757 C CA . ALA A 1 99 ? -6.362 -8.810 3.811 1.00 97.62 99 ALA A CA 1
ATOM 758 C C . ALA A 1 99 ? -5.497 -10.066 3.996 1.00 97.62 99 ALA A C 1
ATOM 760 O O . ALA A 1 99 ? -4.301 -9.979 4.273 1.00 97.62 99 ALA A O 1
ATOM 761 N N . LYS A 1 100 ? -6.127 -11.233 3.905 1.00 97.62 100 LYS A N 1
ATOM 762 C CA . LYS A 1 100 ? -5.562 -12.541 4.215 1.00 97.62 100 LYS A CA 1
ATOM 763 C C . LYS A 1 100 ? -4.808 -13.137 3.045 1.00 97.62 100 LYS A C 1
ATOM 765 O O . LYS A 1 100 ? -5.335 -13.196 1.939 1.00 97.62 100 LYS A O 1
ATOM 770 N N . ASN A 1 101 ? -3.637 -13.690 3.355 1.00 96.50 101 ASN A N 1
ATOM 771 C CA . ASN A 1 101 ? -2.756 -14.416 2.442 1.00 96.50 101 ASN A CA 1
ATOM 772 C C . ASN A 1 101 ? -2.299 -13.580 1.241 1.00 96.50 101 ASN A C 1
ATOM 774 O O . ASN A 1 101 ? -2.082 -14.122 0.159 1.00 96.50 101 ASN A O 1
ATOM 778 N N . VAL A 1 102 ? -2.150 -12.269 1.437 1.00 95.69 102 VAL A N 1
ATOM 779 C CA . VAL A 1 102 ? -1.702 -11.347 0.393 1.00 95.69 102 VAL A CA 1
ATOM 780 C C . VAL A 1 102 ? -0.590 -10.426 0.885 1.00 95.69 102 VAL A C 1
ATOM 782 O O . VAL A 1 102 ? -0.489 -10.125 2.076 1.00 95.69 102 VAL A O 1
ATOM 785 N N . SER A 1 103 ? 0.251 -10.001 -0.052 1.00 94.88 103 SER A N 1
ATOM 786 C CA . SER A 1 103 ? 1.462 -9.207 0.164 1.00 94.88 103 SER A CA 1
ATOM 787 C C . SER A 1 103 ? 1.186 -7.700 0.026 1.00 94.88 103 SER A C 1
ATOM 789 O O . SER A 1 103 ? 0.024 -7.279 -0.033 1.00 94.88 103 SER A O 1
ATOM 791 N N . HIS A 1 104 ? 2.232 -6.876 -0.071 1.00 94.56 104 HIS A N 1
ATOM 792 C CA . HIS A 1 104 ? 2.154 -5.459 -0.452 1.00 94.56 104 HIS A CA 1
ATOM 793 C C . HIS A 1 104 ? 1.271 -5.216 -1.686 1.00 94.56 104 HIS A C 1
ATOM 795 O O . HIS A 1 104 ? 0.556 -4.220 -1.794 1.00 94.56 104 HIS A O 1
ATOM 801 N N . PHE A 1 105 ? 1.275 -6.171 -2.617 1.00 93.06 105 PHE A N 1
ATOM 802 C CA . PHE A 1 105 ? 0.531 -6.117 -3.874 1.00 93.06 105 PHE A CA 1
ATOM 803 C C . PHE A 1 105 ? -0.859 -6.753 -3.782 1.00 93.06 105 PHE A C 1
ATOM 805 O O . PHE A 1 105 ? -1.437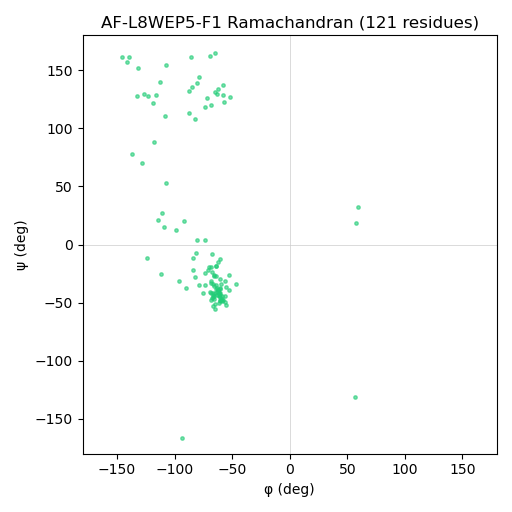 -7.125 -4.806 1.00 93.06 105 PHE A O 1
ATOM 812 N N . GLY A 1 106 ? -1.407 -6.892 -2.572 1.00 92.12 106 GLY A N 1
ATOM 813 C CA . GLY A 1 106 ? -2.622 -7.661 -2.322 1.00 92.12 106 GLY A CA 1
ATOM 814 C C . GLY A 1 106 ? -3.834 -7.238 -3.142 1.00 92.12 106 GLY A C 1
ATOM 815 O O . GLY A 1 106 ? -4.598 -8.095 -3.570 1.00 92.12 106 GLY A O 1
ATOM 816 N N . LEU A 1 107 ? -3.944 -5.948 -3.474 1.00 90.81 107 LEU A N 1
ATOM 817 C CA . LEU A 1 107 ? -5.014 -5.429 -4.336 1.00 90.81 107 LEU A CA 1
ATOM 818 C C . LEU A 1 107 ? -5.023 -6.052 -5.745 1.00 90.81 107 LEU A C 1
ATOM 820 O O . LEU A 1 107 ? -6.076 -6.146 -6.366 1.00 90.81 107 LEU A O 1
ATOM 824 N N . VAL A 1 108 ? -3.856 -6.461 -6.260 1.00 90.62 108 VAL A N 1
ATOM 825 C CA . VAL A 1 108 ? -3.714 -7.125 -7.567 1.00 90.62 108 VAL A CA 1
ATOM 826 C C . VAL A 1 108 ? -3.673 -8.646 -7.411 1.00 90.62 108 VAL A C 1
ATOM 828 O O . VAL A 1 108 ? -4.115 -9.355 -8.311 1.00 90.62 108 VAL A O 1
ATOM 831 N N . GLN A 1 109 ? -3.136 -9.155 -6.298 1.00 92.62 109 GLN A N 1
ATOM 832 C CA . GLN A 1 109 ? -3.050 -10.597 -6.032 1.00 92.62 109 GLN A CA 1
ATOM 833 C C . GLN A 1 109 ? -4.424 -11.228 -5.780 1.00 92.62 109 GLN A C 1
ATOM 835 O O . GLN A 1 109 ? -4.681 -12.317 -6.285 1.00 92.62 109 GLN A O 1
ATOM 840 N N . ASP A 1 110 ? -5.292 -10.542 -5.033 1.00 96.62 110 ASP A N 1
ATOM 841 C CA . ASP A 1 110 ? -6.656 -10.977 -4.723 1.00 96.62 110 ASP A CA 1
ATOM 842 C C . ASP A 1 110 ? -7.636 -9.79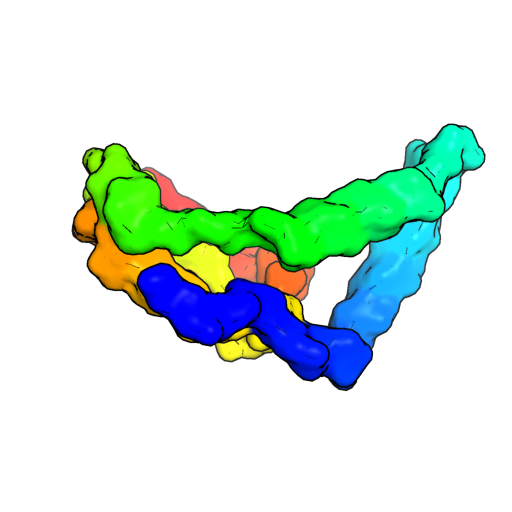0 -4.851 1.00 96.62 110 ASP A C 1
ATOM 844 O O . ASP A 1 110 ? -8.028 -9.158 -3.861 1.00 96.62 110 ASP A O 1
ATOM 848 N N . PRO A 1 111 ? -8.008 -9.428 -6.092 1.00 96.56 111 PRO A N 1
ATOM 849 C CA . PRO A 1 111 ? -8.897 -8.300 -6.342 1.00 96.56 111 PRO A CA 1
ATOM 850 C C . PRO A 1 111 ? -10.327 -8.543 -5.840 1.00 96.56 111 PRO A C 1
ATOM 852 O O . PRO A 1 111 ? -11.031 -7.570 -5.574 1.00 96.56 111 PRO A O 1
ATOM 855 N N . GLU A 1 112 ? -10.762 -9.800 -5.699 1.00 98.19 112 GLU A N 1
ATOM 856 C CA . GLU A 1 112 ? -12.076 -10.146 -5.138 1.00 98.19 112 GLU A CA 1
ATOM 857 C C . GLU A 1 112 ? -12.118 -9.764 -3.660 1.00 98.19 112 GLU A C 1
ATOM 859 O O . GLU A 1 112 ? -12.939 -8.943 -3.256 1.00 98.19 112 GLU A O 1
ATOM 864 N N . GLN A 1 113 ? -11.139 -10.221 -2.879 1.00 97.62 113 GLN A N 1
ATOM 865 C CA . GLN A 1 113 ? -11.057 -9.879 -1.465 1.00 97.62 113 GLN A CA 1
ATOM 866 C C . GLN A 1 113 ? -10.879 -8.373 -1.232 1.00 97.62 113 GLN A C 1
ATOM 868 O O . GLN A 1 113 ? -11.477 -7.809 -0.315 1.00 97.62 113 GLN A O 1
ATOM 873 N N . PHE A 1 114 ? -10.080 -7.691 -2.059 1.00 96.69 114 PHE A N 1
ATOM 874 C CA . PHE A 1 114 ? -9.966 -6.233 -1.975 1.00 96.69 114 PHE A CA 1
ATOM 875 C C . PHE A 1 114 ? -11.299 -5.530 -2.278 1.00 96.69 114 PHE A C 1
ATOM 877 O O . PHE A 1 114 ? -11.657 -4.572 -1.585 1.00 96.69 114 PHE A O 1
ATOM 884 N N . SER A 1 115 ? -12.048 -6.014 -3.273 1.00 97.06 115 SER A N 1
ATOM 885 C CA . SER A 1 115 ? -13.370 -5.480 -3.616 1.00 97.06 115 SER A CA 1
ATOM 886 C C . SER A 1 115 ? -14.359 -5.673 -2.468 1.00 97.06 115 SER A C 1
ATOM 888 O O . SER A 1 115 ? -15.013 -4.711 -2.077 1.00 97.06 115 SER A O 1
ATOM 890 N N . ASP A 1 116 ? -14.378 -6.845 -1.833 1.00 97.69 116 ASP A N 1
ATOM 891 C CA . ASP A 1 116 ? -15.216 -7.113 -0.660 1.00 97.69 116 ASP A CA 1
ATOM 892 C C . ASP A 1 116 ? -14.888 -6.177 0.512 1.00 97.69 116 ASP A C 1
ATOM 894 O O . ASP A 1 116 ? -15.782 -5.676 1.199 1.00 97.69 116 ASP A O 1
ATOM 898 N N . ILE A 1 117 ? -13.602 -5.909 0.766 1.00 96.62 117 ILE A N 1
ATOM 899 C CA . ILE A 1 117 ? -13.176 -4.956 1.803 1.00 96.62 117 ILE A CA 1
ATOM 900 C C . ILE A 1 117 ? -13.708 -3.551 1.491 1.00 96.62 117 ILE A C 1
ATOM 902 O O . ILE A 1 117 ? -14.177 -2.855 2.397 1.00 96.62 117 ILE A O 1
ATOM 906 N N . LEU A 1 118 ? -13.656 -3.137 0.222 1.00 95.81 118 LEU A N 1
ATOM 907 C CA . LEU A 1 118 ? -14.157 -1.841 -0.224 1.00 95.81 118 LEU A CA 1
ATOM 908 C C . LEU A 1 118 ? -15.685 -1.748 -0.123 1.00 95.81 118 LEU A C 1
ATOM 910 O O . LEU A 1 118 ? -16.198 -0.762 0.403 1.00 95.81 118 LEU A O 1
ATOM 914 N N . GLU A 1 119 ? -16.418 -2.762 -0.576 1.00 97.38 119 GLU A N 1
ATOM 915 C CA . GLU A 1 119 ? -17.881 -2.798 -0.497 1.00 97.38 119 GLU A CA 1
ATOM 916 C C . GLU A 1 119 ? -18.362 -2.761 0.957 1.00 97.38 119 GLU A C 1
ATOM 918 O O . GLU A 1 119 ? -19.220 -1.949 1.303 1.00 97.38 119 GLU A O 1
ATOM 923 N N . ASN A 1 120 ? -17.733 -3.536 1.846 1.00 95.88 120 ASN A N 1
ATOM 924 C CA . ASN A 1 120 ? -18.023 -3.508 3.283 1.00 95.88 120 ASN A CA 1
ATOM 925 C C . ASN A 1 120 ? -17.695 -2.162 3.946 1.00 95.88 120 ASN A C 1
ATOM 927 O O . ASN A 1 120 ? -18.271 -1.822 4.980 1.00 95.88 120 ASN A O 1
ATOM 931 N N . PHE A 1 121 ? -16.740 -1.404 3.405 1.00 95.69 121 PHE A N 1
ATOM 932 C CA . PHE A 1 121 ? -16.454 -0.050 3.871 1.00 95.69 121 PHE A CA 1
ATOM 933 C C . PHE A 1 121 ? -17.530 0.956 3.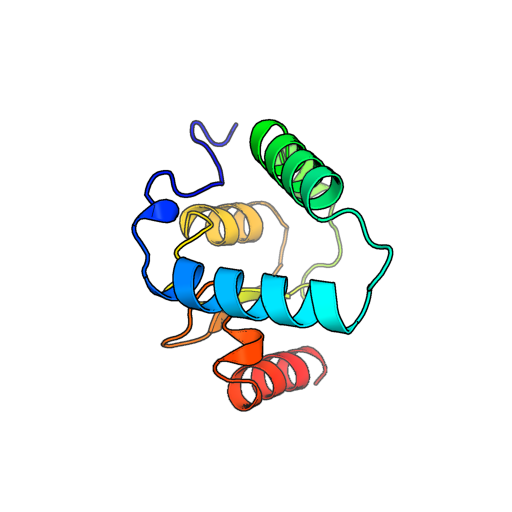435 1.00 95.69 121 PHE A C 1
ATOM 935 O O . PHE A 1 121 ? -17.805 1.899 4.180 1.00 95.69 121 PHE A O 1
ATOM 942 N N . LEU A 1 122 ? -18.105 0.775 2.243 1.00 95.50 122 LEU A N 1
ATOM 943 C CA . LEU A 1 122 ? -19.088 1.685 1.648 1.00 95.50 122 LEU A CA 1
ATOM 944 C C . LEU A 1 122 ? -20.534 1.437 2.113 1.00 95.50 122 LEU A C 1
ATOM 946 O O . LEU A 1 122 ? -21.348 2.355 1.997 1.00 95.50 122 LEU A O 1
ATOM 950 N N . ALA A 1 123 ? -20.842 0.230 2.596 1.00 91.75 123 ALA A N 1
ATOM 951 C CA . ALA A 1 123 ? -22.153 -0.170 3.118 1.00 91.75 123 ALA A CA 1
ATOM 952 C C . ALA A 1 123 ? -22.512 0.506 4.456 1.00 91.75 123 ALA A C 1
ATOM 954 O O . ALA A 1 123 ? -23.692 0.904 4.602 1.00 91.75 123 ALA A O 1
#

Secondary structure (DSSP, 8-state):
--SS-SB-TTGGG-HHHHHHHHHHHHHHHHH-TT--HHHHHHHHHHHHHH-----HHHHTT---GGG-EEEEETT-SSB-THHHHHHHHHSTT-EEEEETT--TTHHHH-HHHHHHHHHHHH-

Sequence (123 aa):
MPETSALNQTYADAKILDAVVDRVVSEYEALQPNGNLTAINEALFNLGSVNPMWTKADLQKIKLGPKLTLSWGDHEEAINLSEPAFMHHAIPSSKLVLAKNVSHFGLVQDPEQFSDILENFLA

Radius of gyration: 16.44 Å; Cα contacts (8 Å, |Δi|>4): 124; chains: 1; bounding box: 38×30×42 Å

Foldseek 3Di:
DPPDAQWDPCLVVDVVVVVVVVVVVVVCCVVPVVDDPVVVVVVVVVDSVCDDPDDLVNLCVADCADLAEAEEAPAERTGPPVVLVSSQVSHHNYHYDHQYPDYRVRCVVPVPSVVVVVVVSVD

pLDDT: mean 91.7, std 8.68, range [45.16, 98.19]

Mean predicted aligned error: 4.15 Å

Nearest PDB structures (foldseek):
  3bdi-assembly1_A  TM=9.283E-01  e=2.641E-03  Thermoplasma acidophilum DSM 1728
  7ots-assembly1_A  TM=7.003E-01  e=8.246E-03  Homo sapiens
  4l0c-assembly7_G  TM=8.263E-01  e=3.848E-02  Pseudomonas putida S16
  7ld8-assembly1_A-2  TM=8.726E-01  e=2.347E-01  Mycobacterium tuberculosis H37Rv
  3bf7-assembly2_B  TM=7.380E-01  e=4.289E-01  Escherichia coli